Protein AF-A0A932L4Y6-F1 (afdb_monomer_lite)

Structure (mmCIF, N/CA/C/O backbone):
data_AF-A0A932L4Y6-F1
#
_entry.id   AF-A0A932L4Y6-F1
#
loop_
_atom_site.group_PDB
_atom_site.id
_atom_site.type_symbol
_atom_site.label_atom_id
_atom_site.label_alt_id
_atom_site.label_comp_id
_atom_site.label_asym_id
_atom_site.label_entity_id
_atom_site.label_seq_id
_atom_site.pdbx_PDB_ins_code
_atom_site.Cartn_x
_atom_site.Cartn_y
_atom_site.Cartn_z
_atom_site.occupancy
_atom_site.B_iso_or_equiv
_atom_site.auth_seq_id
_atom_site.auth_comp_id
_atom_site.auth_asym_id
_atom_site.auth_atom_id
_atom_site.pdbx_PDB_model_num
ATOM 1 N N . MET A 1 1 ? -22.883 8.187 -9.226 1.00 44.78 1 MET A N 1
ATOM 2 C CA . MET A 1 1 ? -21.733 7.302 -9.483 1.00 44.78 1 MET A CA 1
ATOM 3 C C . MET A 1 1 ? -20.663 7.764 -8.520 1.00 44.78 1 MET A C 1
ATOM 5 O O . MET A 1 1 ? -19.982 8.738 -8.809 1.00 44.78 1 MET A O 1
ATOM 9 N N . GLU A 1 2 ? -20.656 7.213 -7.309 1.00 55.53 2 GLU A N 1
ATOM 10 C CA . GLU A 1 2 ? -19.579 7.524 -6.371 1.00 55.53 2 GLU A CA 1
ATOM 11 C C . GLU A 1 2 ? -18.330 6.827 -6.915 1.00 55.53 2 GLU A C 1
ATOM 13 O O . GLU A 1 2 ? -18.397 5.668 -7.311 1.00 55.53 2 GLU A O 1
ATOM 18 N N . GLY A 1 3 ? -17.250 7.576 -7.129 1.00 81.75 3 GLY A N 1
ATOM 19 C CA . GLY A 1 3 ? -16.017 7.009 -7.675 1.00 81.75 3 GLY A CA 1
ATOM 20 C C . GLY A 1 3 ? -15.340 6.071 -6.674 1.00 81.75 3 GLY A C 1
ATOM 21 O O . GLY A 1 3 ? -15.795 5.931 -5.542 1.00 81.75 3 GLY A O 1
ATOM 22 N N . LEU A 1 4 ? -14.183 5.523 -7.053 1.00 80.31 4 LEU A N 1
ATOM 23 C CA . LEU A 1 4 ? -13.372 4.613 -6.228 1.00 80.31 4 LEU A CA 1
ATOM 24 C C . LEU A 1 4 ? -13.204 5.072 -4.764 1.00 80.31 4 LEU A C 1
ATOM 26 O O . LEU A 1 4 ? -13.211 4.259 -3.850 1.00 80.31 4 LEU A O 1
ATOM 30 N N . ILE A 1 5 ? -13.079 6.381 -4.527 1.00 82.69 5 ILE A N 1
ATOM 31 C CA . ILE A 1 5 ? -12.958 6.962 -3.180 1.00 82.69 5 ILE A CA 1
ATOM 32 C C . ILE A 1 5 ? -14.229 6.739 -2.339 1.00 82.69 5 ILE A C 1
ATOM 34 O O . ILE A 1 5 ? -14.139 6.417 -1.156 1.00 82.69 5 ILE A O 1
ATOM 38 N N . GLY A 1 6 ? -15.412 6.877 -2.942 1.00 84.81 6 GLY A N 1
ATOM 39 C CA . GLY A 1 6 ? -16.681 6.587 -2.273 1.00 84.81 6 GLY A CA 1
ATOM 40 C C . GLY A 1 6 ? -16.822 5.101 -1.946 1.00 84.81 6 GLY A C 1
ATOM 41 O O . GLY A 1 6 ? -17.228 4.752 -0.838 1.00 84.81 6 GLY A O 1
ATOM 42 N N . ASP A 1 7 ? -16.374 4.227 -2.852 1.00 86.38 7 ASP A N 1
ATOM 43 C CA . ASP A 1 7 ? -16.366 2.783 -2.608 1.00 86.38 7 ASP A CA 1
ATOM 44 C C . ASP A 1 7 ? -15.479 2.430 -1.405 1.00 86.38 7 ASP A C 1
ATOM 46 O O . ASP A 1 7 ? -15.907 1.688 -0.519 1.00 86.38 7 ASP A O 1
ATOM 50 N N . LEU A 1 8 ? -14.283 3.024 -1.302 1.00 86.44 8 LEU A N 1
ATOM 51 C CA . LEU A 1 8 ? -13.386 2.834 -0.155 1.00 86.44 8 LEU A CA 1
ATOM 52 C C . LEU A 1 8 ? -14.015 3.299 1.164 1.00 86.44 8 LEU A C 1
ATOM 54 O O . LEU A 1 8 ? -13.876 2.621 2.183 1.00 86.44 8 LEU A O 1
ATOM 58 N N . ARG A 1 9 ? -14.766 4.407 1.143 1.00 84.38 9 ARG A N 1
ATOM 59 C CA . ARG A 1 9 ? -15.502 4.905 2.316 1.00 84.38 9 ARG A CA 1
ATOM 60 C C . ARG A 1 9 ? -16.605 3.976 2.793 1.00 84.38 9 ARG A C 1
ATOM 62 O O . ARG A 1 9 ? -16.996 4.053 3.955 1.00 84.38 9 ARG A O 1
ATOM 69 N N . SER A 1 10 ? -17.135 3.122 1.926 1.00 86.56 10 SER A N 1
ATOM 70 C CA . SER A 1 10 ? -18.172 2.157 2.297 1.00 86.56 10 SER A CA 1
ATOM 71 C C . SER A 1 10 ? -17.609 0.923 3.015 1.00 86.56 10 SER A C 1
ATOM 73 O O . SER A 1 10 ? -18.357 0.196 3.671 1.00 86.56 10 SER A O 1
ATOM 75 N N . ILE A 1 11 ? -16.290 0.697 2.948 1.00 87.31 11 ILE A N 1
ATOM 76 C CA . ILE A 1 11 ? -15.647 -0.468 3.555 1.00 87.31 11 ILE A CA 1
ATOM 77 C C . ILE A 1 11 ? -15.761 -0.384 5.085 1.00 87.31 11 ILE A C 1
ATOM 79 O O . ILE A 1 11 ? -15.367 0.592 5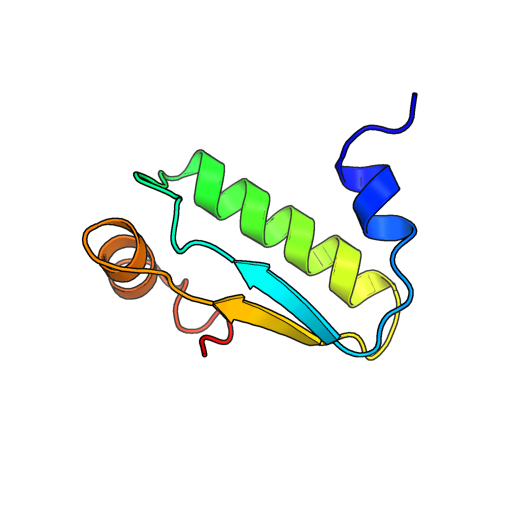.726 1.00 87.31 11 ILE A O 1
ATOM 83 N N . ARG A 1 12 ? -16.321 -1.440 5.682 1.00 85.12 12 ARG A N 1
ATOM 84 C CA . ARG A 1 12 ? -16.445 -1.642 7.134 1.00 85.12 12 ARG A CA 1
ATOM 85 C C . ARG A 1 12 ? -15.772 -2.961 7.502 1.00 85.12 12 ARG A C 1
ATOM 87 O O . ARG A 1 12 ? -16.430 -3.974 7.710 1.00 85.12 12 ARG A O 1
ATOM 94 N N . ALA A 1 13 ? -14.445 -2.956 7.524 1.00 88.12 13 ALA A N 1
ATOM 95 C CA . ALA A 1 13 ? -13.635 -4.103 7.916 1.00 88.12 13 ALA A CA 1
ATOM 96 C C . ALA A 1 13 ? -12.601 -3.651 8.945 1.00 88.12 13 ALA A C 1
ATOM 98 O O . ALA A 1 13 ? -12.076 -2.555 8.833 1.00 88.12 13 ALA A O 1
ATOM 99 N N . SER A 1 14 ? -12.263 -4.495 9.921 1.00 88.12 14 SER A N 1
ATOM 100 C CA . SER A 1 14 ? -11.166 -4.207 10.863 1.00 88.12 14 SER A CA 1
ATOM 101 C C . SER A 1 14 ? -9.793 -4.221 10.184 1.00 88.12 14 SER A C 1
ATOM 103 O O . SER A 1 14 ? -8.818 -3.677 10.703 1.00 88.12 14 SER A O 1
ATOM 105 N N . ARG A 1 15 ? -9.713 -4.846 9.006 1.00 90.31 15 ARG A N 1
ATOM 106 C CA . ARG A 1 15 ? -8.495 -5.000 8.229 1.00 90.31 15 ARG A CA 1
ATOM 107 C C . ARG A 1 15 ? -8.790 -4.944 6.735 1.00 90.31 15 ARG A C 1
ATOM 109 O O . ARG A 1 15 ? -9.639 -5.685 6.247 1.00 90.31 15 ARG A O 1
ATOM 116 N N . VAL A 1 16 ? -8.033 -4.121 6.021 1.00 92.31 16 VAL A N 1
ATOM 117 C CA . VAL A 1 16 ? -8.047 -4.003 4.561 1.00 92.31 16 VAL A CA 1
ATOM 118 C C . VAL A 1 16 ? -6.657 -4.329 4.033 1.00 92.31 16 VAL A C 1
ATOM 120 O O . VAL A 1 16 ? -5.650 -3.934 4.619 1.00 92.31 16 VAL A O 1
ATOM 123 N N . ILE A 1 17 ? -6.603 -5.081 2.938 1.00 94.25 17 ILE A N 1
ATOM 124 C CA . ILE A 1 17 ? -5.351 -5.508 2.317 1.00 94.25 17 ILE A CA 1
ATOM 125 C C . ILE A 1 17 ? -5.364 -5.044 0.871 1.00 94.25 17 ILE A C 1
ATOM 127 O O . ILE A 1 17 ? -6.278 -5.391 0.123 1.00 94.25 17 ILE A O 1
ATOM 131 N N . PHE A 1 18 ? -4.346 -4.287 0.476 1.00 93.94 18 PHE A N 1
ATOM 132 C CA . PHE A 1 18 ? -4.098 -3.987 -0.928 1.00 93.94 18 PHE A CA 1
ATOM 133 C C . PHE A 1 18 ? -3.044 -4.953 -1.453 1.00 93.94 18 PHE A C 1
ATOM 135 O O . PHE A 1 18 ? -1.878 -4.896 -1.063 1.00 93.94 18 PHE A O 1
ATOM 142 N N . ASP A 1 19 ? -3.476 -5.865 -2.320 1.00 95.50 19 ASP A N 1
ATOM 143 C CA . ASP A 1 19 ? -2.602 -6.836 -2.967 1.00 95.50 19 ASP A CA 1
ATOM 144 C C . ASP A 1 19 ? -1.939 -6.210 -4.202 1.00 95.50 19 ASP A C 1
ATOM 146 O O . ASP A 1 19 ? -2.586 -5.917 -5.209 1.00 95.50 19 ASP A O 1
ATOM 150 N N . LEU A 1 20 ? -0.629 -6.003 -4.103 1.00 95.88 20 LEU A N 1
ATOM 151 C CA . LEU A 1 20 ? 0.221 -5.421 -5.133 1.00 95.88 20 LEU A CA 1
ATOM 152 C C . LEU A 1 20 ? 0.991 -6.484 -5.934 1.00 95.88 20 LEU A C 1
ATOM 154 O O . LEU A 1 20 ? 1.804 -6.123 -6.782 1.00 95.88 20 LEU A O 1
ATOM 158 N N . SER A 1 21 ? 0.725 -7.781 -5.731 1.00 95.81 21 SER A N 1
ATOM 159 C CA . SER A 1 21 ? 1.448 -8.887 -6.392 1.00 95.81 21 SER A CA 1
ATOM 160 C C . SER A 1 21 ? 1.403 -8.848 -7.921 1.00 95.81 21 SER A C 1
ATOM 162 O O . SER A 1 21 ? 2.310 -9.346 -8.586 1.00 95.81 21 SER A O 1
ATOM 164 N N . LYS A 1 22 ? 0.358 -8.238 -8.492 1.00 95.25 22 LYS A N 1
ATOM 165 C CA . LYS A 1 22 ? 0.178 -8.066 -9.943 1.00 95.25 22 LYS A CA 1
ATOM 166 C C . LYS A 1 22 ? 0.439 -6.639 -10.426 1.00 95.25 22 LYS A C 1
ATOM 168 O O . LYS A 1 22 ? 0.209 -6.337 -11.596 1.00 95.25 22 LYS A O 1
ATOM 173 N N . VAL A 1 23 ? 0.907 -5.753 -9.550 1.00 94.62 23 VAL A N 1
ATOM 174 C CA . VAL A 1 23 ? 1.212 -4.366 -9.903 1.00 94.62 23 VAL A CA 1
ATOM 175 C C . VAL A 1 23 ? 2.633 -4.301 -10.450 1.00 94.62 23 VAL A C 1
ATOM 177 O O . VAL A 1 23 ? 3.607 -4.493 -9.731 1.00 94.62 23 VAL A O 1
ATOM 180 N N . ALA A 1 24 ? 2.755 -4.022 -11.747 1.00 91.00 24 ALA A N 1
ATOM 181 C CA . ALA A 1 24 ? 4.051 -3.997 -12.427 1.00 91.00 24 ALA A CA 1
ATOM 182 C C . ALA A 1 24 ? 4.862 -2.716 -12.155 1.00 91.00 24 ALA A C 1
ATOM 184 O O . ALA A 1 24 ? 6.092 -2.719 -12.256 1.00 91.00 24 ALA A O 1
ATOM 185 N N . ARG A 1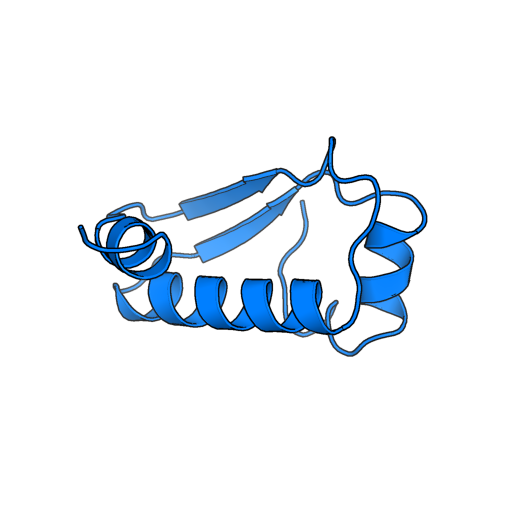 25 ? 4.185 -1.601 -11.854 1.00 90.81 25 ARG A N 1
ATOM 186 C CA . ARG A 1 25 ? 4.808 -0.294 -11.620 1.00 90.81 25 ARG A CA 1
ATOM 187 C C . ARG A 1 25 ? 3.920 0.581 -10.743 1.00 90.81 25 ARG A C 1
ATOM 189 O O . ARG A 1 25 ? 2.706 0.594 -10.911 1.00 90.81 25 ARG A O 1
ATOM 196 N N . VAL A 1 26 ? 4.566 1.350 -9.875 1.00 91.81 26 VAL A N 1
ATOM 197 C CA . VAL A 1 26 ? 4.000 2.502 -9.169 1.00 91.81 26 VAL A CA 1
ATOM 198 C C . VAL A 1 26 ? 4.913 3.693 -9.472 1.00 91.81 26 VAL A C 1
ATOM 200 O O . VAL A 1 26 ? 6.115 3.512 -9.673 1.00 91.81 26 VAL A O 1
ATOM 203 N N . ASP A 1 27 ? 4.344 4.887 -9.575 1.00 91.12 27 ASP A N 1
ATOM 204 C CA . ASP A 1 27 ? 5.061 6.153 -9.726 1.00 91.12 27 ASP A CA 1
ATOM 205 C C . ASP A 1 27 ? 4.641 7.132 -8.612 1.00 91.12 27 ASP A C 1
ATOM 207 O O . ASP A 1 27 ? 4.009 6.738 -7.628 1.00 91.12 27 ASP A O 1
ATOM 211 N N . SER A 1 28 ? 4.997 8.410 -8.742 1.00 87.44 28 SER A N 1
ATOM 212 C CA . SER A 1 28 ? 4.626 9.436 -7.762 1.00 87.44 28 SER A CA 1
ATOM 213 C C . SER A 1 28 ? 3.111 9.624 -7.635 1.00 87.44 28 SER A C 1
ATOM 215 O O . SER A 1 28 ? 2.616 9.841 -6.529 1.00 87.44 28 SER A O 1
ATOM 217 N N . VAL A 1 29 ? 2.365 9.507 -8.738 1.00 90.56 29 VAL A N 1
ATOM 218 C CA . VAL A 1 29 ? 0.902 9.629 -8.733 1.00 90.56 29 VAL A CA 1
ATOM 219 C C . VAL A 1 29 ? 0.289 8.411 -8.055 1.00 90.56 29 VAL A C 1
ATOM 221 O O . VAL A 1 29 ? -0.561 8.562 -7.181 1.00 90.56 29 VAL A O 1
ATOM 224 N N . GLY A 1 30 ? 0.755 7.207 -8.388 1.00 90.69 30 GLY A N 1
ATOM 225 C CA . GLY A 1 30 ? 0.304 5.971 -7.754 1.00 90.69 30 GLY A CA 1
ATOM 226 C C . GLY A 1 30 ? 0.535 5.962 -6.241 1.00 90.69 30 GLY A C 1
ATOM 227 O O . GLY A 1 30 ? -0.356 5.562 -5.493 1.00 90.69 30 GLY A O 1
ATOM 228 N N . LEU A 1 31 ? 1.681 6.468 -5.776 1.00 90.31 31 LEU A N 1
ATOM 229 C CA . LEU A 1 31 ? 1.957 6.609 -4.345 1.00 90.31 31 LEU A CA 1
ATOM 230 C C . LEU A 1 31 ? 0.989 7.597 -3.672 1.00 90.31 31 LEU A C 1
ATOM 232 O O . LEU A 1 31 ? 0.416 7.281 -2.630 1.00 90.31 31 LEU A O 1
ATOM 236 N N . GLY A 1 32 ? 0.739 8.753 -4.296 1.00 90.25 32 GLY A N 1
ATOM 237 C CA . GLY A 1 32 ? -0.253 9.718 -3.812 1.00 90.25 32 GLY A CA 1
ATOM 238 C C . GLY A 1 32 ? -1.661 9.123 -3.719 1.00 90.25 32 GLY A C 1
ATOM 239 O O . GLY A 1 32 ? -2.352 9.313 -2.722 1.00 90.25 32 GLY A O 1
ATOM 240 N N . MET A 1 33 ? -2.065 8.323 -4.709 1.00 91.44 33 MET A N 1
ATOM 241 C CA . MET A 1 33 ? -3.358 7.632 -4.699 1.00 91.44 33 MET A CA 1
ATOM 242 C C . MET A 1 33 ? -3.468 6.607 -3.565 1.00 91.44 33 MET A C 1
ATOM 244 O O . MET A 1 33 ? -4.532 6.480 -2.960 1.00 91.44 33 MET A O 1
ATOM 248 N N . LEU A 1 34 ? -2.382 5.900 -3.240 1.00 91.56 34 LEU A N 1
ATOM 249 C CA . LEU A 1 34 ? -2.357 4.970 -2.109 1.00 91.56 34 LEU A CA 1
ATOM 250 C C . LEU A 1 34 ? -2.469 5.693 -0.763 1.00 91.56 34 LEU A C 1
ATOM 252 O O . LEU A 1 34 ? -3.126 5.175 0.138 1.00 91.56 34 LEU A O 1
ATOM 256 N N . HIS A 1 35 ? -1.891 6.891 -0.633 1.00 90.81 35 HIS A N 1
ATOM 257 C CA . HIS A 1 35 ? -2.079 7.722 0.558 1.00 90.81 35 HIS A CA 1
ATOM 258 C C . HIS A 1 35 ? -3.530 8.178 0.707 1.00 90.81 35 HIS A C 1
ATOM 260 O O . HIS A 1 35 ? -4.117 7.969 1.763 1.00 90.81 35 HIS A O 1
ATOM 266 N N . LEU A 1 36 ? -4.145 8.693 -0.362 1.00 90.56 36 LEU A N 1
ATOM 267 C CA . LEU A 1 36 ? -5.558 9.092 -0.334 1.00 90.56 36 LEU A CA 1
ATOM 268 C C . LEU A 1 36 ? -6.473 7.914 0.027 1.00 90.56 36 LEU A C 1
ATOM 270 O O . LEU A 1 36 ? -7.390 8.051 0.834 1.00 90.56 36 LEU A O 1
ATOM 274 N N . ALA A 1 37 ? -6.206 6.737 -0.541 1.00 91.00 37 ALA A N 1
ATOM 2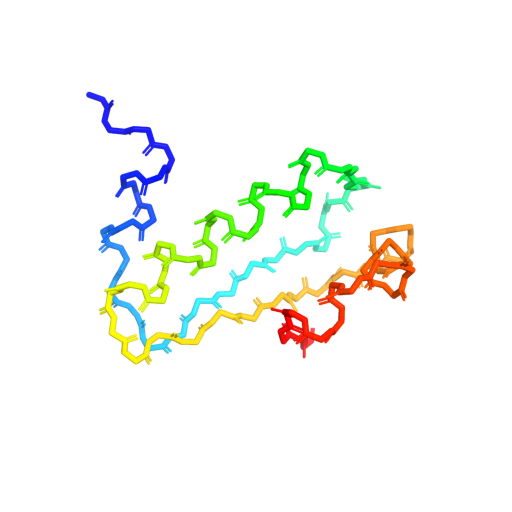75 C CA . ALA A 1 37 ? -6.952 5.528 -0.221 1.00 91.00 37 ALA A CA 1
ATOM 276 C C . ALA A 1 37 ? -6.780 5.111 1.249 1.00 91.00 37 ALA A C 1
ATOM 278 O O . ALA A 1 37 ? -7.754 4.732 1.899 1.00 91.00 37 ALA A O 1
ATOM 279 N 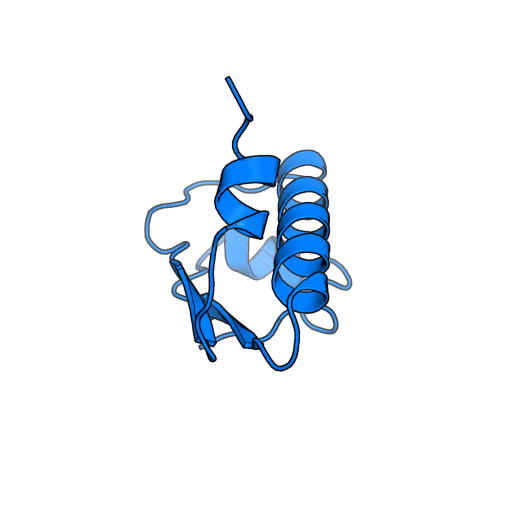N . LYS A 1 38 ? -5.555 5.200 1.781 1.00 90.56 38 LYS A N 1
ATOM 280 C CA . LYS A 1 38 ? -5.260 4.935 3.192 1.00 90.56 38 LYS A CA 1
ATOM 281 C C . LYS A 1 38 ? -6.033 5.881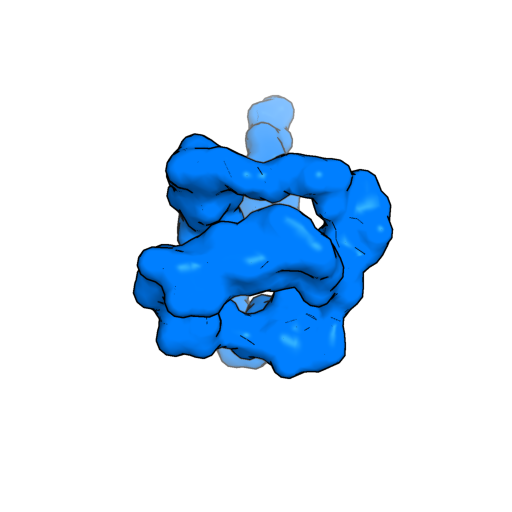 4.107 1.00 90.56 38 LYS A C 1
ATOM 283 O O . LYS A 1 38 ? -6.669 5.400 5.042 1.00 90.56 38 LYS A O 1
ATOM 288 N N . ASP A 1 39 ? -6.006 7.181 3.830 1.00 90.50 39 ASP A N 1
ATOM 289 C CA . ASP A 1 39 ? -6.670 8.194 4.653 1.00 90.50 39 ASP A CA 1
ATOM 290 C C . ASP A 1 39 ? -8.180 7.943 4.735 1.00 90.50 39 ASP A C 1
ATOM 292 O O . ASP A 1 39 ? -8.763 7.998 5.818 1.00 90.50 39 ASP A O 1
ATOM 296 N N . GLU A 1 40 ? -8.806 7.558 3.621 1.00 90.69 40 GLU A N 1
ATOM 297 C CA . GLU A 1 40 ? -10.242 7.270 3.600 1.00 90.69 40 GLU A CA 1
ATOM 298 C C . GLU A 1 40 ? -10.620 5.949 4.272 1.00 90.69 40 GLU A C 1
ATOM 300 O O . GLU A 1 40 ? -11.690 5.836 4.871 1.00 90.69 40 GLU A O 1
ATOM 305 N N . ILE A 1 41 ? -9.739 4.949 4.234 1.00 89.69 41 ILE A N 1
ATOM 306 C CA . ILE A 1 41 ? -9.935 3.697 4.971 1.00 89.69 41 ILE A CA 1
ATOM 307 C C . ILE A 1 41 ? -9.792 3.932 6.483 1.00 89.69 41 ILE A C 1
ATOM 309 O O . ILE A 1 41 ? -10.606 3.425 7.261 1.00 89.69 41 ILE A O 1
ATOM 313 N N . LEU A 1 42 ? -8.786 4.709 6.899 1.00 87.31 42 LEU A N 1
ATOM 314 C CA . LEU A 1 42 ? -8.531 5.048 8.304 1.00 87.31 42 LEU A CA 1
ATOM 315 C C . LEU A 1 42 ? -9.601 5.976 8.889 1.00 87.31 42 LEU A C 1
ATOM 317 O O . LEU A 1 42 ? -9.945 5.852 10.063 1.00 87.31 42 LEU A O 1
ATOM 321 N N . GLY A 1 43 ? -10.181 6.860 8.074 1.00 83.69 43 GLY A N 1
ATOM 322 C CA . GLY A 1 43 ? -11.281 7.738 8.480 1.00 83.69 43 GLY A CA 1
ATOM 323 C C . GLY A 1 43 ? -12.539 6.997 8.960 1.00 83.69 43 GLY A C 1
ATOM 324 O O . GLY A 1 43 ? -13.353 7.580 9.673 1.00 83.69 43 GLY A O 1
ATOM 325 N N . ASN A 1 44 ? -12.690 5.706 8.637 1.00 76.19 44 ASN A N 1
ATOM 326 C CA . ASN A 1 44 ? -13.857 4.895 9.006 1.00 76.19 44 ASN A CA 1
ATOM 327 C C . ASN A 1 44 ? -13.748 4.180 10.370 1.00 76.19 44 ASN A C 1
ATOM 329 O O . ASN A 1 44 ? -14.633 3.389 10.704 1.00 76.19 44 ASN A O 1
ATOM 333 N N . GLY A 1 45 ? -12.699 4.431 11.164 1.00 72.50 45 GLY A N 1
ATOM 334 C CA . GLY A 1 45 ? -12.527 3.870 12.511 1.00 72.50 45 GLY A CA 1
ATOM 335 C C . GLY A 1 45 ? -11.238 3.060 12.674 1.00 72.50 45 GLY A C 1
ATOM 336 O O . GLY A 1 45 ? -10.223 3.362 12.058 1.00 72.50 45 GLY A O 1
ATOM 337 N N . SER A 1 46 ? -11.252 2.021 13.519 1.00 64.44 46 SER A N 1
ATOM 338 C CA . SER A 1 46 ? -10.076 1.178 13.828 1.00 64.44 46 SER A CA 1
ATOM 339 C C . SER A 1 46 ? -9.719 0.181 12.715 1.00 64.44 46 SER A C 1
ATOM 341 O O . SER A 1 46 ? -9.449 -0.992 12.977 1.00 64.44 46 SER A O 1
ATOM 343 N N . THR A 1 47 ? -9.749 0.630 11.466 1.00 78.31 47 THR A N 1
ATOM 344 C CA . THR A 1 47 ? -9.400 -0.180 10.301 1.00 78.31 47 THR A CA 1
ATOM 345 C C . THR A 1 47 ? -7.898 -0.121 10.077 1.00 78.31 47 THR A C 1
ATOM 347 O O . THR A 1 47 ? -7.338 0.960 9.973 1.00 78.31 47 THR A O 1
ATOM 350 N N . ARG A 1 48 ? -7.219 -1.263 9.958 1.00 87.38 48 ARG A N 1
ATOM 351 C CA . ARG A 1 48 ? -5.809 -1.295 9.534 1.00 87.38 48 ARG A CA 1
ATOM 352 C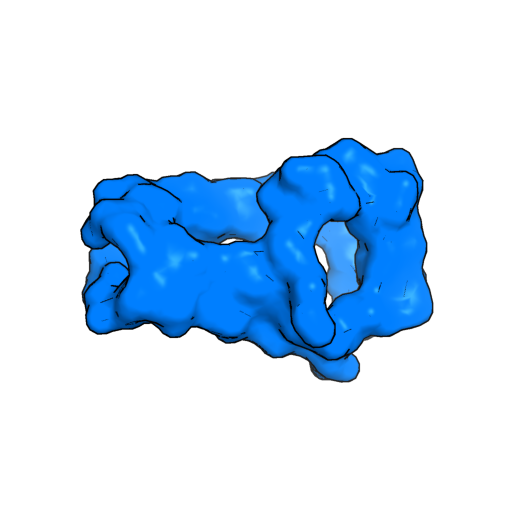 C . ARG A 1 48 ? -5.707 -1.538 8.030 1.00 87.38 48 ARG A C 1
ATOM 354 O O . ARG A 1 48 ? -6.341 -2.468 7.537 1.00 87.38 48 ARG A O 1
ATOM 361 N N . LEU A 1 49 ? -4.883 -0.765 7.321 1.00 91.06 49 LEU A N 1
ATOM 362 C CA . LEU A 1 49 ? -4.517 -1.032 5.924 1.00 91.06 49 LEU A CA 1
ATOM 363 C C . LEU A 1 49 ? -3.111 -1.640 5.853 1.00 91.06 49 LEU A C 1
ATOM 365 O O . LEU A 1 49 ? -2.173 -1.049 6.379 1.00 91.06 49 LEU A O 1
ATOM 369 N N . THR A 1 50 ? -2.965 -2.778 5.172 1.00 93.62 50 THR A N 1
ATOM 370 C CA . THR A 1 50 ? -1.661 -3.402 4.886 1.00 93.62 50 THR A CA 1
ATOM 371 C C . THR A 1 50 ? -1.462 -3.600 3.384 1.00 93.62 50 THR A C 1
ATOM 373 O O . THR A 1 50 ? -2.395 -3.981 2.673 1.00 93.62 50 THR A O 1
ATOM 376 N N . LEU A 1 51 ? -0.247 -3.368 2.894 1.00 94.81 51 LEU A N 1
ATOM 377 C CA . LEU A 1 51 ? 0.156 -3.656 1.520 1.00 94.81 51 LEU A CA 1
ATOM 378 C C . LEU A 1 51 ? 0.769 -5.057 1.459 1.00 94.81 51 LEU A C 1
ATOM 380 O O . LEU A 1 51 ? 1.690 -5.368 2.208 1.00 94.81 51 LEU A O 1
ATOM 384 N N . ARG A 1 52 ? 0.279 -5.902 0.554 1.00 96.12 52 ARG A N 1
ATOM 385 C CA . ARG A 1 52 ? 0.771 -7.272 0.373 1.00 96.12 52 ARG A CA 1
ATOM 386 C C . ARG A 1 52 ? 1.416 -7.431 -0.991 1.00 96.12 52 ARG A C 1
ATOM 388 O O . ARG A 1 52 ? 0.914 -6.905 -1.978 1.00 96.12 52 ARG A O 1
ATOM 395 N N . GLY A 1 53 ? 2.493 -8.206 -1.069 1.00 95.00 53 GLY A N 1
ATOM 396 C CA . GLY A 1 53 ? 3.017 -8.681 -2.356 1.00 95.00 53 GLY A CA 1
ATOM 397 C C . GLY A 1 53 ? 3.693 -7.609 -3.218 1.00 95.00 53 GLY A C 1
ATOM 398 O O . GLY A 1 53 ? 3.946 -7.847 -4.399 1.00 95.00 53 GLY A O 1
ATOM 399 N N . ALA A 1 54 ? 4.021 -6.443 -2.651 1.00 93.38 54 ALA A N 1
ATOM 400 C CA . ALA A 1 54 ? 4.883 -5.473 -3.315 1.00 93.38 54 ALA A CA 1
ATOM 401 C C . ALA A 1 54 ? 6.260 -6.102 -3.567 1.00 93.38 54 ALA A C 1
ATOM 403 O O . ALA A 1 54 ? 6.924 -6.555 -2.636 1.00 93.38 54 ALA A O 1
ATOM 404 N N . SER A 1 55 ? 6.709 -6.118 -4.821 1.00 93.12 55 SER A N 1
ATOM 405 C CA . SER A 1 55 ? 7.987 -6.727 -5.202 1.00 93.12 55 SER A CA 1
ATOM 406 C C . SER A 1 55 ? 8.722 -5.901 -6.257 1.00 93.12 55 SER A C 1
ATOM 408 O O . SER A 1 55 ? 8.163 -4.976 -6.856 1.00 93.12 55 SER A O 1
ATOM 410 N N . GLY A 1 56 ? 10.010 -6.199 -6.450 1.00 92.94 56 GLY A N 1
ATOM 411 C CA . GLY A 1 56 ? 10.850 -5.561 -7.463 1.00 92.94 56 GLY A CA 1
ATOM 412 C C . GLY A 1 56 ? 10.830 -4.032 -7.381 1.00 92.94 56 GLY A C 1
ATOM 413 O O . GLY A 1 56 ? 11.008 -3.449 -6.312 1.00 92.94 56 GLY A O 1
ATOM 414 N N . ASN A 1 57 ? 10.574 -3.381 -8.519 1.00 91.12 57 ASN A N 1
ATOM 415 C CA . ASN A 1 57 ? 10.561 -1.919 -8.624 1.00 91.12 57 ASN A CA 1
ATOM 416 C C . ASN A 1 57 ? 9.485 -1.254 -7.756 1.00 91.12 57 ASN A C 1
ATOM 418 O O . ASN A 1 57 ? 9.688 -0.131 -7.308 1.00 91.12 57 ASN A O 1
ATOM 422 N N . VAL A 1 58 ? 8.360 -1.933 -7.503 1.00 92.62 58 VAL A N 1
ATOM 423 C CA . VAL A 1 58 ? 7.296 -1.398 -6.645 1.00 92.62 58 VAL A CA 1
ATOM 424 C C . VAL A 1 58 ? 7.778 -1.338 -5.203 1.00 92.62 58 VAL A C 1
ATOM 426 O O . VAL A 1 58 ? 7.732 -0.272 -4.602 1.00 92.62 58 VAL A O 1
ATOM 429 N N . ARG A 1 59 ? 8.325 -2.440 -4.669 1.00 91.81 59 ARG A N 1
ATOM 430 C CA . ARG A 1 59 ? 8.913 -2.453 -3.318 1.00 91.81 59 ARG A CA 1
ATOM 431 C C . ARG A 1 59 ? 10.040 -1.427 -3.200 1.00 91.81 59 ARG A C 1
ATOM 433 O O . ARG A 1 59 ? 10.058 -0.651 -2.250 1.00 91.81 59 ARG A O 1
ATOM 440 N N . ARG A 1 60 ? 10.917 -1.363 -4.208 1.00 90.56 60 ARG A N 1
ATOM 441 C CA . ARG A 1 60 ? 12.035 -0.417 -4.228 1.00 90.56 60 ARG A CA 1
ATOM 442 C C . ARG A 1 60 ? 11.580 1.042 -4.180 1.00 90.56 60 ARG A C 1
ATOM 444 O O . ARG A 1 60 ? 12.240 1.854 -3.543 1.00 90.56 60 ARG A O 1
ATOM 451 N N . LEU A 1 61 ? 10.463 1.382 -4.824 1.00 90.31 61 LEU A N 1
ATOM 452 C CA . LEU A 1 61 ? 9.894 2.725 -4.737 1.00 90.31 61 LEU A CA 1
ATOM 453 C C . LEU A 1 61 ? 9.496 3.075 -3.297 1.00 90.31 61 LEU A C 1
ATOM 455 O O . LEU A 1 61 ? 9.833 4.161 -2.838 1.00 90.31 61 LEU A O 1
ATOM 459 N N . PHE A 1 62 ? 8.824 2.174 -2.574 1.00 90.06 62 PHE A N 1
ATOM 460 C CA . PHE A 1 62 ? 8.431 2.423 -1.179 1.00 90.06 62 PHE A CA 1
ATOM 461 C C . PHE A 1 62 ? 9.618 2.539 -0.224 1.00 90.06 62 PHE A C 1
ATOM 463 O O . PHE A 1 62 ? 9.517 3.275 0.745 1.00 90.06 62 PHE A O 1
ATOM 470 N N . GLU A 1 63 ? 10.729 1.852 -0.503 1.00 88.56 63 GLU A N 1
ATOM 471 C CA . GLU A 1 63 ? 11.974 1.973 0.272 1.00 88.56 63 GLU A CA 1
ATOM 472 C C . GLU A 1 63 ? 12.714 3.289 0.007 1.00 88.56 63 GLU A C 1
ATOM 474 O O . GLU A 1 63 ? 13.363 3.838 0.892 1.00 88.56 63 GLU A O 1
ATOM 479 N N . LEU A 1 64 ? 12.689 3.760 -1.244 1.00 88.62 64 LEU A N 1
ATOM 480 C CA . LEU A 1 64 ? 13.348 5.006 -1.651 1.00 88.62 64 LEU A CA 1
ATOM 481 C C . LEU A 1 64 ? 12.532 6.249 -1.294 1.00 88.62 64 LEU A C 1
ATOM 483 O O . LEU A 1 64 ? 13.069 7.354 -1.248 1.00 88.62 64 LEU A O 1
ATOM 487 N N . THR A 1 65 ? 11.233 6.069 -1.102 1.00 82.88 65 THR A N 1
ATOM 488 C CA . THR A 1 65 ? 10.320 7.096 -0.611 1.00 82.88 65 THR A CA 1
ATOM 489 C C . THR A 1 65 ? 10.104 6.886 0.883 1.00 82.88 65 THR A C 1
ATOM 491 O O . THR A 1 65 ? 10.420 5.831 1.420 1.00 82.88 65 THR A O 1
ATOM 494 N N . ASP A 1 66 ? 9.513 7.853 1.578 1.00 76.31 66 ASP A N 1
ATOM 495 C CA . ASP A 1 66 ? 9.084 7.677 2.977 1.00 76.31 66 ASP A CA 1
ATOM 496 C C . ASP A 1 66 ? 7.834 6.759 3.080 1.00 76.31 66 ASP A C 1
ATOM 498 O O . ASP A 1 66 ? 6.962 6.900 3.936 1.00 76.31 66 ASP A O 1
ATOM 502 N N . GLY A 1 67 ? 7.692 5.836 2.123 1.00 69.75 67 GLY A N 1
ATOM 503 C CA . GLY A 1 67 ? 6.577 4.918 1.983 1.00 69.75 67 GLY A CA 1
ATOM 504 C C . GLY A 1 67 ? 6.648 3.768 2.982 1.00 69.75 67 GLY A C 1
ATOM 505 O O . GLY A 1 67 ? 5.607 3.340 3.468 1.00 69.75 67 GLY A O 1
ATOM 506 N N . ASP A 1 68 ? 7.846 3.304 3.342 1.00 71.44 68 ASP A N 1
ATOM 507 C CA . ASP A 1 68 ? 8.028 2.228 4.333 1.00 71.44 68 ASP A CA 1
ATOM 508 C C . ASP A 1 68 ? 7.682 2.681 5.766 1.00 71.44 68 ASP A C 1
ATOM 510 O O . ASP A 1 68 ? 7.235 1.877 6.576 1.00 71.44 68 ASP A O 1
ATOM 514 N N . SER A 1 69 ? 7.800 3.980 6.076 1.00 78.50 69 SER A N 1
ATOM 515 C CA . SER A 1 69 ? 7.301 4.554 7.340 1.00 78.50 69 SER A CA 1
ATOM 516 C C . SER A 1 69 ? 5.789 4.809 7.305 1.00 78.50 69 SER A C 1
ATOM 518 O O . SER A 1 69 ? 5.118 4.833 8.340 1.00 78.50 69 SER A O 1
ATOM 520 N N . SER A 1 70 ? 5.240 4.978 6.100 1.00 83.62 70 SER A N 1
ATOM 521 C CA . SER A 1 70 ? 3.845 5.336 5.877 1.00 83.62 70 SER A CA 1
ATOM 522 C C . SER A 1 70 ? 2.921 4.145 5.644 1.00 83.62 70 SER A C 1
ATOM 524 O O . SER A 1 70 ? 1.709 4.307 5.775 1.00 83.62 70 SER A O 1
ATOM 526 N N . PHE A 1 71 ? 3.419 2.962 5.299 1.00 89.31 71 PHE A N 1
ATOM 527 C CA . PHE A 1 71 ? 2.590 1.791 5.019 1.00 89.31 71 PHE A CA 1
ATOM 528 C C . PHE A 1 71 ? 3.099 0.562 5.761 1.00 89.31 71 PHE A C 1
ATOM 530 O O . PHE A 1 71 ? 4.292 0.291 5.804 1.00 89.31 71 PHE A O 1
ATOM 537 N N . ASP A 1 72 ? 2.163 -0.219 6.293 1.00 90.69 72 ASP A N 1
ATOM 538 C CA . ASP A 1 72 ? 2.462 -1.552 6.800 1.00 90.69 72 ASP A CA 1
ATOM 539 C C . ASP A 1 72 ? 2.546 -2.540 5.632 1.00 90.69 72 ASP A C 1
ATOM 541 O O . ASP A 1 72 ? 1.652 -2.561 4.779 1.00 90.69 72 ASP A O 1
ATOM 545 N N . PHE A 1 73 ? 3.561 -3.402 5.631 1.00 90.88 73 PHE A N 1
ATOM 546 C CA . PHE A 1 73 ? 3.724 -4.471 4.644 1.00 90.88 73 PHE A CA 1
ATOM 547 C C . PHE A 1 73 ? 3.586 -5.857 5.279 1.00 90.88 73 PHE A C 1
ATOM 549 O O . PHE A 1 73 ? 3.957 -6.050 6.438 1.00 90.88 73 PHE A O 1
ATOM 556 N N . GLU A 1 74 ? 3.072 -6.819 4.509 1.00 90.06 74 GLU A N 1
ATOM 557 C CA . GLU A 1 74 ? 3.031 -8.251 4.854 1.00 90.06 74 GLU A CA 1
ATOM 558 C C . GLU A 1 74 ? 3.397 -9.174 3.683 1.00 90.06 74 GLU A C 1
ATOM 560 O O . GLU A 1 74 ? 3.196 -8.783 2.503 1.00 90.06 74 GLU A O 1
#

pLDDT: mean 87.13, std 8.88, range [44.78, 96.12]

Sequence (74 aa):
MEGLIGDLRSIRASRVIFDLSKVARVDSVGLGMLHLAKDEILGNGSTRLTLRGASGNVRRLFELTDGDSSFDFE

Secondary structure (DSSP, 8-state):
---HHHHHHH---SEEEEE-TT-----HHHHHHHHHHHHHHHTTSSPEEEEE---HHHHHHHHHTTHHHHSEE-

Radius of gyration: 12.3 Å; chains: 1; bounding box: 35×19×26 Å

Foldseek 3Di:
DDPPLVVLLVDDDLEDEAECQVPPDDDPVNLVVVLSSQVSNVVNDNYAYAYENQDDRRVVVCVVDVNPVVHHYD